Protein AF-T1C0Z2-F1 (afdb_monomer)

pLDDT: mean 89.61, std 10.03, range [42.78, 96.62]

Foldseek 3Di:
DPPQDWDWDKDADPVVRDIDIDIDSDDLALVVNVVRVVCCCVPPVCVVCVPDPDDDDDDPCDDSNPPPPPSVD

Mean predicted aligned error: 4.55 Å

InterPro domains:
  IPR011518 Transposase, Rhodopirellula-type [PF07592] (3-73)

Sequence (73 aa):
MLKGKAIPYGMYDIKANEGWVNIGNDHDTAEFAVESIRKWWKLLEKKRYPDAERLMIAADGGGSNGSRVRLWK

Nearest PDB structures (foldseek):
  1nei-assembly1_B  TM=4.268E-01  e=1.356E+00  Escherichia coli
  3u9f-assembly2_E  TM=4.548E-01  e=6.614E+00  Escherichia coli
  7w41-assembly1_A  TM=3.592E-01  e=3.900E+00  Homo sapiens

Solvent-accessible surface area (backbone atoms only — not comparable to full-atom values): 4784 Å² total; per-residue (Å²): 130,88,81,71,59,78,36,78,47,75,50,72,43,78,89,78,72,46,77,50,72,42,76,39,71,58,79,89,36,38,67,55,49,54,52,41,54,51,47,49,38,70,74,52,45,45,78,75,42,72,85,61,89,73,85,88,83,90,73,92,47,50,81,47,59,20,82,85,46,68,81,83,112

Radius of gyration: 13.49 Å; Cα contacts (8 Å, |Δi|>4): 75; chains: 1; bounding box: 42×26×29 Å

Organism: NCBI:txid410659

Secondary structure (DSSP, 8-state):
---PPPEEEEEEETTTTEEEEEEESS---HHHHHHHHHHHIIIIIHHH-TT---------SSGGG-TT-GGG-

Structure (mmCIF, N/CA/C/O backbone):
data_AF-T1C0Z2-F1
#
_entry.id   AF-T1C0Z2-F1
#
loop_
_atom_site.group_PDB
_atom_site.id
_atom_site.type_symbol
_atom_site.label_atom_id
_atom_site.label_alt_id
_atom_site.label_comp_id
_atom_site.label_asym_id
_atom_site.label_entity_id
_atom_site.label_seq_id
_atom_site.pdbx_PDB_ins_code
_atom_site.Cartn_x
_atom_site.Cartn_y
_atom_site.Cartn_z
_atom_site.occupancy
_atom_site.B_iso_or_equiv
_atom_site.auth_seq_id
_atom_site.auth_comp_id
_atom_site.auth_asym_id
_atom_site.au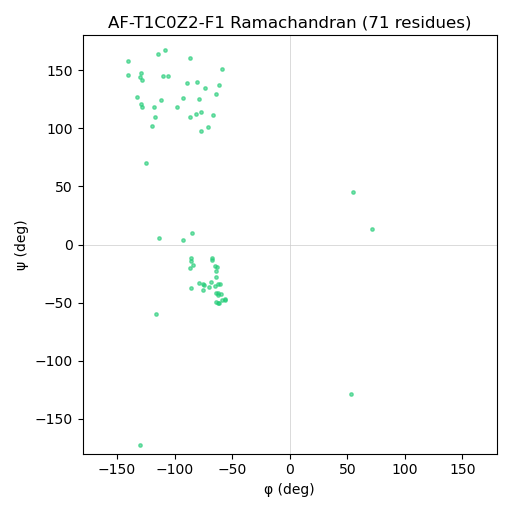th_atom_id
_atom_site.pdbx_PDB_model_num
ATOM 1 N N . MET A 1 1 ? 31.903 9.217 -4.387 1.00 42.78 1 MET A N 1
ATOM 2 C CA . MET A 1 1 ? 30.585 8.903 -3.792 1.00 42.78 1 MET A CA 1
ATOM 3 C C . MET A 1 1 ? 29.709 8.298 -4.872 1.00 42.78 1 MET A C 1
ATOM 5 O O . MET A 1 1 ? 29.392 8.998 -5.825 1.00 42.78 1 MET A O 1
ATOM 9 N N . LEU A 1 2 ? 29.351 7.018 -4.767 1.00 50.06 2 LEU A N 1
ATOM 10 C CA . LEU A 1 2 ? 28.275 6.464 -5.591 1.00 50.06 2 LEU A CA 1
ATOM 11 C C . LEU A 1 2 ? 26.975 7.151 -5.146 1.00 50.06 2 LEU A C 1
ATOM 13 O O . LEU A 1 2 ? 26.551 6.984 -4.006 1.00 50.06 2 LEU A O 1
ATOM 17 N N . LYS A 1 3 ? 26.386 7.994 -6.001 1.00 63.75 3 LYS A N 1
ATOM 18 C CA . LYS A 1 3 ? 25.045 8.544 -5.769 1.00 63.75 3 LYS A CA 1
ATOM 19 C C . LYS A 1 3 ? 24.048 7.400 -5.967 1.00 63.75 3 LYS A C 1
ATOM 21 O O . LYS A 1 3 ? 23.776 7.030 -7.105 1.00 63.75 3 LYS A O 1
ATOM 26 N N . GLY A 1 4 ? 23.553 6.812 -4.878 1.00 73.19 4 GLY A N 1
ATOM 27 C CA . GLY A 1 4 ? 22.457 5.842 -4.942 1.00 73.19 4 GLY A CA 1
ATOM 28 C C . GLY A 1 4 ? 21.200 6.497 -5.523 1.00 73.19 4 GLY A C 1
ATOM 29 O O . GLY A 1 4 ? 20.889 7.642 -5.187 1.00 73.19 4 GLY A O 1
ATOM 30 N N . LYS A 1 5 ? 20.499 5.800 -6.421 1.00 85.44 5 LYS A N 1
ATOM 31 C CA . LYS A 1 5 ? 19.216 6.256 -6.969 1.00 85.44 5 LYS A CA 1
ATOM 32 C C . LYS A 1 5 ? 18.123 5.968 -5.939 1.00 85.44 5 LYS A C 1
ATOM 34 O O . LYS A 1 5 ? 17.977 4.830 -5.512 1.00 85.44 5 LYS A O 1
ATOM 39 N N . ALA A 1 6 ? 17.363 6.988 -5.553 1.00 91.25 6 ALA A N 1
ATOM 40 C CA . ALA A 1 6 ? 16.178 6.800 -4.723 1.00 91.25 6 ALA A CA 1
ATOM 41 C C . ALA A 1 6 ? 15.044 6.187 -5.557 1.00 91.25 6 ALA A C 1
ATOM 43 O O . ALA A 1 6 ? 14.787 6.642 -6.676 1.00 91.25 6 ALA A O 1
ATOM 44 N N . ILE A 1 7 ? 14.364 5.184 -5.006 1.00 92.81 7 ILE A N 1
ATOM 45 C CA . ILE A 1 7 ? 13.207 4.529 -5.624 1.00 92.81 7 ILE A CA 1
ATOM 46 C C . ILE A 1 7 ? 11.992 4.710 -4.706 1.00 92.81 7 ILE A C 1
ATOM 48 O O . ILE A 1 7 ? 11.903 4.043 -3.673 1.00 92.81 7 ILE A O 1
ATOM 52 N N . PRO A 1 8 ? 11.082 5.648 -5.024 1.00 95.06 8 PRO A N 1
ATOM 53 C CA . PRO A 1 8 ? 9.882 5.871 -4.231 1.00 95.06 8 PRO A CA 1
ATOM 54 C C . PRO A 1 8 ? 8.792 4.846 -4.566 1.00 95.06 8 PRO A C 1
ATOM 56 O O . PRO A 1 8 ? 8.547 4.560 -5.735 1.00 95.06 8 PRO A O 1
ATOM 59 N N . TYR A 1 9 ? 8.085 4.368 -3.543 1.00 95.06 9 TYR A N 1
ATOM 60 C CA . TYR A 1 9 ? 6.833 3.626 -3.681 1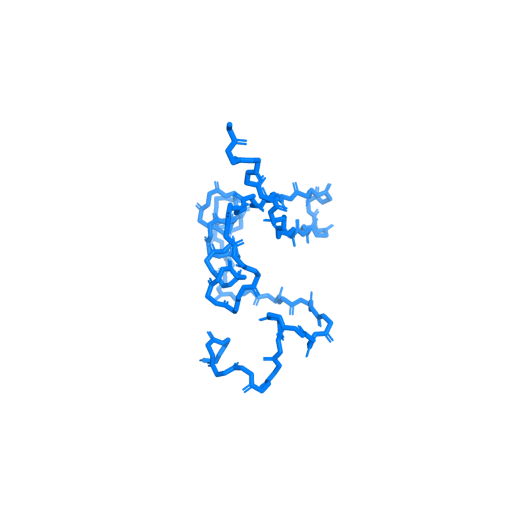.00 95.06 9 TYR A CA 1
ATOM 61 C C . TYR A 1 9 ? 5.771 4.264 -2.784 1.00 95.06 9 TYR A C 1
ATOM 63 O O . TYR A 1 9 ? 5.955 4.364 -1.568 1.00 95.06 9 TYR A O 1
ATOM 71 N N . GLY A 1 10 ? 4.697 4.762 -3.397 1.00 95.38 10 GLY A N 1
ATOM 72 C CA . GLY A 1 10 ? 3.685 5.579 -2.735 1.00 95.38 10 GLY A CA 1
ATOM 73 C C . GLY A 1 10 ? 2.348 4.865 -2.578 1.00 95.38 10 GLY A C 1
ATO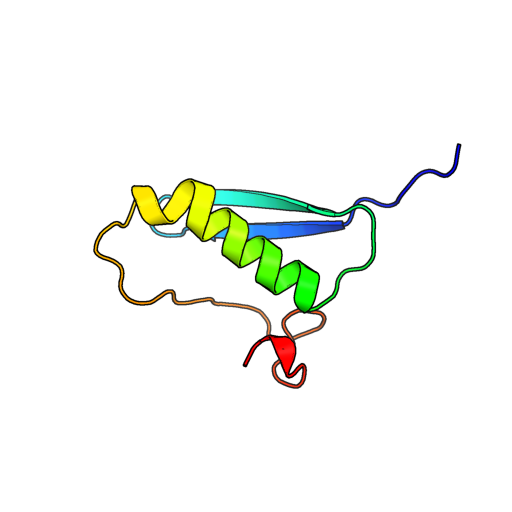M 74 O O . GLY A 1 10 ? 1.927 4.127 -3.465 1.00 95.38 10 GLY A O 1
ATOM 75 N N . MET A 1 11 ? 1.657 5.142 -1.475 1.00 95.69 11 MET A N 1
ATOM 76 C CA . MET A 1 11 ? 0.268 4.749 -1.256 1.00 95.69 11 MET A CA 1
ATOM 77 C C . MET A 1 11 ? -0.539 5.956 -0.818 1.00 95.69 11 MET A C 1
ATOM 79 O O . MET A 1 11 ? -0.028 6.857 -0.153 1.00 95.69 11 MET A O 1
ATOM 83 N N . TYR A 1 12 ? -1.806 5.963 -1.204 1.00 96.31 12 TYR A N 1
ATOM 84 C CA . TYR A 1 12 ? -2.729 7.038 -0.897 1.00 96.31 12 TYR A CA 1
ATOM 85 C C . TYR A 1 12 ? -3.999 6.455 -0.291 1.00 96.31 12 TYR A C 1
ATOM 87 O O . TYR A 1 12 ? -4.672 5.627 -0.908 1.00 96.31 12 TYR A O 1
ATOM 95 N N . ASP A 1 13 ? -4.303 6.885 0.927 1.00 95.56 13 ASP A N 1
ATOM 96 C CA . ASP A 1 13 ? -5.555 6.583 1.594 1.00 95.56 13 ASP A CA 1
ATOM 97 C C . ASP A 1 13 ? -6.601 7.626 1.195 1.00 95.56 13 ASP A C 1
ATOM 99 O O . ASP A 1 13 ? -6.556 8.785 1.613 1.00 95.56 13 ASP A O 1
ATOM 103 N N . ILE A 1 14 ? -7.574 7.189 0.398 1.00 95.31 14 ILE A N 1
ATOM 104 C CA . ILE A 1 14 ? -8.671 8.029 -0.088 1.00 95.31 14 ILE A CA 1
ATOM 105 C C . ILE A 1 14 ? -9.563 8.503 1.068 1.00 95.31 14 ILE A C 1
ATOM 107 O O . ILE A 1 14 ? -10.069 9.623 1.031 1.00 95.31 14 ILE A O 1
ATOM 111 N N . LYS A 1 15 ? -9.773 7.672 2.097 1.00 94.44 15 LYS A N 1
ATOM 112 C CA . LYS A 1 15 ? -10.687 7.992 3.200 1.00 94.44 15 LYS A CA 1
ATOM 113 C C . LYS A 1 15 ? -10.073 9.019 4.145 1.00 94.44 15 LYS A C 1
ATOM 115 O O . LYS A 1 15 ? -10.795 9.890 4.627 1.00 94.44 15 LYS A O 1
ATOM 120 N N . ALA A 1 16 ? -8.774 8.920 4.415 1.00 94.88 16 ALA A N 1
ATOM 121 C CA . ALA A 1 16 ? -8.059 9.908 5.220 1.00 94.88 16 ALA A CA 1
ATOM 122 C C . ALA A 1 16 ? -7.549 11.113 4.415 1.00 94.88 16 ALA A C 1
ATOM 124 O O . ALA A 1 16 ? -7.183 12.118 5.019 1.00 94.88 16 ALA A O 1
ATOM 125 N N . ASN A 1 17 ? -7.540 11.031 3.079 1.00 96.31 17 ASN A N 1
ATOM 126 C CA . ASN A 1 17 ? -6.909 12.012 2.195 1.00 96.31 17 ASN A CA 1
ATOM 127 C C . ASN A 1 17 ? -5.422 12.226 2.541 1.00 96.31 17 ASN A C 1
ATOM 129 O O . ASN A 1 17 ? -4.931 13.352 2.616 1.00 96.31 17 ASN A O 1
ATOM 133 N N . GLU A 1 18 ? -4.698 11.130 2.766 1.00 95.88 18 GLU A N 1
ATOM 134 C CA . GLU A 1 18 ? -3.290 11.156 3.161 1.00 95.88 18 GLU A CA 1
ATOM 135 C C . GLU A 1 18 ? -2.435 10.258 2.269 1.00 95.88 18 GLU A C 1
ATOM 137 O O . GLU A 1 18 ? -2.836 9.164 1.871 1.00 95.88 18 GLU A O 1
ATOM 142 N N . GLY A 1 19 ? -1.230 10.735 1.957 1.00 95.56 19 GLY A N 1
ATOM 143 C C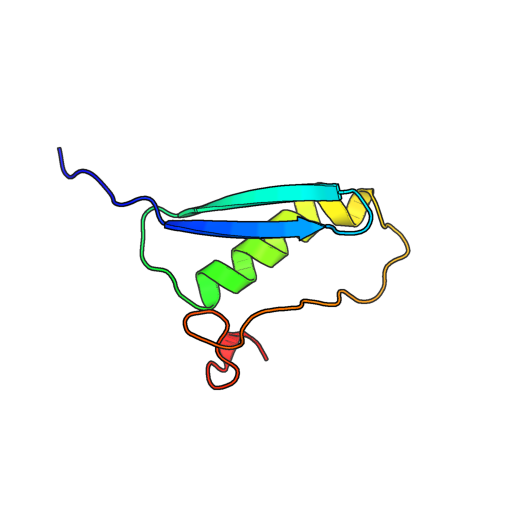A . GLY A 1 19 ? -0.228 9.992 1.203 1.00 95.56 19 GLY A CA 1
ATOM 144 C C . GLY A 1 19 ? 0.904 9.504 2.100 1.00 95.56 19 GLY A C 1
ATOM 145 O O . GLY A 1 19 ? 1.343 10.208 3.009 1.00 95.56 19 GLY A O 1
ATOM 146 N N . TRP A 1 20 ? 1.428 8.324 1.796 1.00 96.44 20 TRP A N 1
ATOM 147 C CA . TRP A 1 20 ? 2.632 7.778 2.406 1.00 96.44 20 TRP A CA 1
ATOM 148 C C . TRP A 1 20 ? 3.597 7.294 1.327 1.00 96.44 20 TRP A C 1
ATOM 150 O O . TRP A 1 20 ? 3.169 6.770 0.302 1.00 96.44 20 TRP A O 1
ATOM 160 N N . VAL A 1 21 ? 4.902 7.455 1.552 1.00 96.62 21 VAL A N 1
ATOM 161 C CA . VAL A 1 21 ? 5.944 7.041 0.602 1.00 96.62 21 VAL A CA 1
ATOM 162 C C . VAL A 1 21 ? 7.038 6.265 1.327 1.00 96.62 21 VAL A C 1
ATOM 164 O O . VAL A 1 21 ? 7.628 6.765 2.284 1.00 96.62 21 VAL A O 1
ATOM 167 N N . ASN A 1 22 ? 7.352 5.067 0.829 1.00 95.31 22 ASN A N 1
ATOM 168 C CA . ASN A 1 22 ? 8.592 4.365 1.150 1.00 95.31 22 ASN A CA 1
ATOM 169 C C . ASN A 1 22 ? 9.673 4.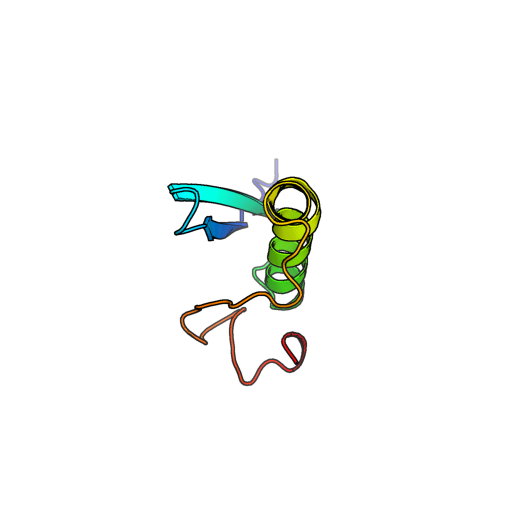765 0.146 1.00 95.31 22 ASN A C 1
ATOM 171 O O . ASN A 1 22 ? 9.402 4.817 -1.052 1.00 95.31 22 ASN A O 1
ATOM 175 N N . ILE A 1 23 ? 10.903 4.983 0.606 1.00 95.25 23 ILE A N 1
ATOM 176 C CA . ILE A 1 23 ? 12.035 5.309 -0.270 1.00 95.25 23 ILE A CA 1
ATOM 177 C C . ILE A 1 23 ? 13.073 4.196 -0.154 1.00 95.25 23 ILE A C 1
ATOM 179 O O . ILE A 1 23 ? 13.722 4.040 0.880 1.00 95.25 23 ILE A O 1
ATOM 183 N N . GLY A 1 24 ? 13.212 3.417 -1.225 1.00 92.00 24 GLY 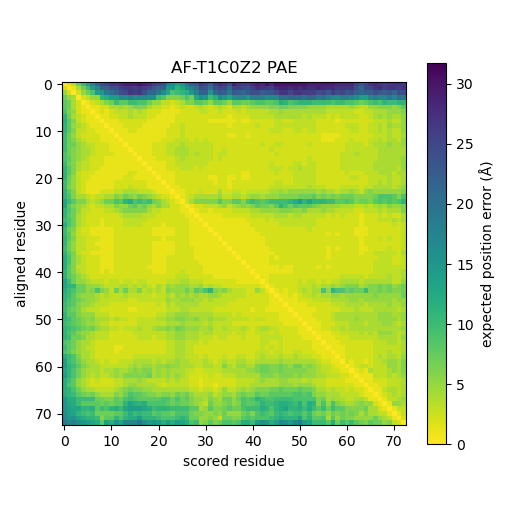A N 1
ATOM 184 C CA . GLY A 1 24 ? 14.261 2.423 -1.401 1.00 92.00 24 GLY A CA 1
ATOM 185 C C . GLY A 1 24 ? 15.526 3.040 -1.993 1.00 92.00 24 GLY A C 1
ATOM 186 O O . GLY A 1 24 ? 15.502 4.115 -2.595 1.00 92.00 24 GLY A O 1
ATOM 187 N N . ASN A 1 25 ? 16.643 2.346 -1.819 1.00 90.19 25 ASN A N 1
ATOM 188 C CA . ASN A 1 25 ? 17.949 2.680 -2.394 1.00 90.19 25 ASN A CA 1
ATOM 189 C C . ASN A 1 25 ? 18.428 1.639 -3.427 1.00 90.19 25 ASN A C 1
ATOM 191 O O . ASN A 1 25 ? 19.561 1.730 -3.898 1.00 90.19 25 ASN A O 1
ATOM 195 N N . ASP A 1 26 ? 17.570 0.670 -3.747 1.00 85.06 26 ASP A N 1
ATOM 196 C CA . ASP A 1 26 ? 17.775 -0.417 -4.707 1.00 85.06 26 ASP A CA 1
ATOM 197 C C . ASP A 1 26 ? 16.565 -0.493 -5.667 1.00 85.06 26 ASP A C 1
ATOM 199 O O . ASP A 1 26 ? 15.726 0.402 -5.635 1.00 85.06 26 ASP A O 1
ATOM 203 N N . HIS A 1 27 ? 16.481 -1.513 -6.527 1.00 87.19 27 HIS A N 1
ATOM 204 C CA . HIS A 1 27 ? 15.495 -1.683 -7.603 1.00 87.19 27 HIS A CA 1
ATOM 205 C C . HIS A 1 27 ? 14.018 -1.700 -7.154 1.00 87.19 27 HIS A C 1
ATOM 207 O O . HIS A 1 27 ? 13.670 -2.160 -6.069 1.00 87.19 27 HIS A O 1
ATOM 213 N N . ASP A 1 28 ? 13.131 -1.255 -8.054 1.00 88.44 28 ASP A N 1
ATOM 214 C CA . ASP A 1 28 ? 11.679 -1.402 -7.910 1.00 88.44 28 ASP A CA 1
ATOM 215 C C . ASP A 1 28 ? 11.280 -2.843 -8.251 1.00 88.44 28 ASP A C 1
ATOM 217 O O . ASP A 1 28 ? 11.184 -3.221 -9.422 1.00 88.44 28 ASP A O 1
ATOM 221 N N . THR A 1 29 ? 11.111 -3.666 -7.218 1.00 92.75 29 THR A N 1
ATOM 222 C CA . THR A 1 29 ? 10.684 -5.062 -7.343 1.00 92.75 29 THR A CA 1
ATOM 223 C C . THR A 1 29 ? 9.318 -5.279 -6.707 1.00 92.75 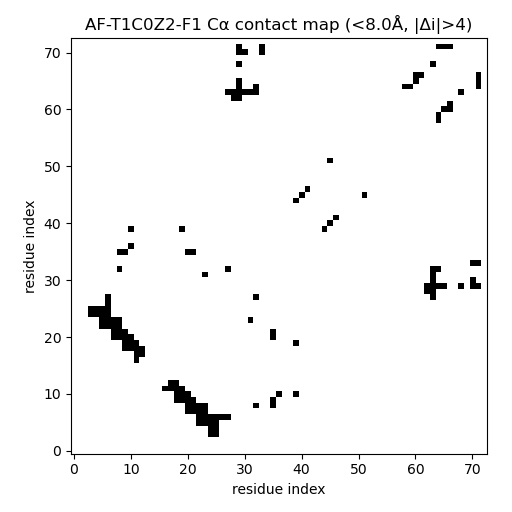29 THR A C 1
ATOM 225 O O . THR A 1 29 ? 8.840 -4.481 -5.898 1.00 92.75 29 THR A O 1
ATOM 228 N N . ALA A 1 30 ? 8.675 -6.400 -7.038 1.00 92.81 30 ALA A N 1
ATOM 229 C CA . ALA A 1 30 ? 7.424 -6.769 -6.387 1.00 92.81 30 ALA A CA 1
ATOM 230 C C . ALA A 1 30 ? 7.593 -7.003 -4.877 1.00 92.81 30 ALA A C 1
ATOM 232 O O . ALA A 1 30 ? 6.691 -6.650 -4.122 1.00 92.81 30 ALA A O 1
ATOM 233 N N . GLU A 1 31 ? 8.738 -7.524 -4.408 1.00 92.88 31 GLU A N 1
ATOM 234 C CA . GLU A 1 31 ? 8.992 -7.605 -2.963 1.00 92.88 31 GLU A CA 1
ATOM 235 C C . GLU A 1 31 ? 9.028 -6.214 -2.326 1.00 92.88 31 GLU A C 1
ATOM 237 O O . GLU A 1 31 ? 8.431 -6.003 -1.269 1.00 92.88 31 GLU A O 1
ATOM 242 N N . PHE A 1 32 ? 9.689 -5.251 -2.976 1.00 93.31 32 PHE A N 1
ATOM 243 C CA . PHE A 1 32 ? 9.754 -3.880 -2.482 1.00 93.31 32 PHE A CA 1
ATOM 244 C C . PHE A 1 32 ? 8.366 -3.227 -2.411 1.00 93.31 32 PHE A C 1
ATOM 246 O O . PHE A 1 32 ? 8.038 -2.587 -1.406 1.00 93.31 32 PHE A O 1
ATOM 253 N N . ALA A 1 33 ? 7.525 -3.436 -3.423 1.00 93.94 33 ALA A N 1
ATOM 254 C CA . ALA A 1 33 ? 6.148 -2.956 -3.440 1.00 93.94 33 ALA A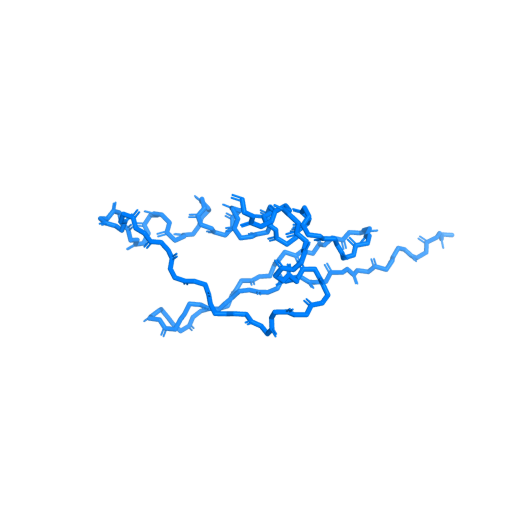 CA 1
ATOM 255 C C . ALA A 1 33 ? 5.305 -3.553 -2.293 1.00 93.94 33 ALA A C 1
ATOM 257 O O . ALA A 1 33 ? 4.699 -2.819 -1.506 1.00 93.94 33 ALA A O 1
ATOM 258 N N . VAL A 1 34 ? 5.330 -4.881 -2.129 1.00 93.44 34 VAL A N 1
ATOM 259 C CA . VAL A 1 34 ? 4.568 -5.590 -1.084 1.00 93.44 34 VAL A CA 1
ATOM 260 C C . VAL A 1 34 ? 5.034 -5.198 0.322 1.00 93.44 34 VAL A C 1
ATOM 262 O O . VAL A 1 34 ? 4.209 -4.968 1.211 1.00 93.44 34 VAL A O 1
ATOM 265 N N . GLU A 1 35 ? 6.343 -5.065 0.546 1.00 94.38 35 GLU A N 1
ATOM 266 C CA . GLU A 1 35 ? 6.870 -4.607 1.835 1.00 94.38 35 GLU A CA 1
ATOM 267 C C . GLU A 1 35 ? 6.548 -3.133 2.109 1.00 94.38 35 GLU A C 1
ATOM 269 O O . GLU A 1 35 ? 6.296 -2.765 3.260 1.00 94.38 35 GLU A O 1
ATOM 274 N N . SER A 1 36 ? 6.480 -2.289 1.077 1.00 95.06 36 SER A N 1
ATOM 275 C CA . SER A 1 36 ? 6.032 -0.899 1.218 1.00 95.06 36 SER A CA 1
ATOM 276 C C . SER A 1 36 ? 4.580 -0.841 1.703 1.00 95.06 36 SER A C 1
ATOM 278 O O . SER A 1 36 ? 4.311 -0.217 2.732 1.00 95.06 36 SER A O 1
ATOM 280 N N . ILE A 1 37 ? 3.670 -1.582 1.060 1.00 94.56 37 ILE A N 1
ATOM 281 C CA . ILE A 1 37 ? 2.263 -1.716 1.486 1.00 94.56 37 ILE A CA 1
ATOM 282 C C . ILE A 1 37 ? 2.167 -2.226 2.926 1.00 94.56 37 ILE A C 1
ATOM 284 O O . ILE A 1 37 ? 1.446 -1.660 3.752 1.00 94.56 37 ILE A O 1
ATOM 288 N N . ARG A 1 38 ? 2.928 -3.274 3.260 1.00 94.44 38 ARG A N 1
ATOM 289 C CA . ARG A 1 38 ? 2.954 -3.855 4.607 1.00 94.44 38 ARG A CA 1
ATOM 290 C C . ARG A 1 38 ? 3.392 -2.841 5.662 1.00 94.44 38 ARG A C 1
ATOM 292 O O . ARG A 1 38 ? 2.806 -2.812 6.747 1.00 94.44 38 ARG A O 1
ATOM 299 N N . LYS A 1 39 ? 4.421 -2.035 5.378 1.00 95.69 39 LYS A N 1
ATOM 300 C CA . LYS A 1 39 ? 4.920 -0.995 6.290 1.00 95.69 39 LYS A CA 1
ATOM 301 C C . LYS A 1 39 ? 3.873 0.080 6.532 1.00 95.69 39 LYS A C 1
ATOM 303 O O . LYS A 1 39 ? 3.586 0.368 7.689 1.00 95.69 39 LYS A O 1
ATOM 308 N N . TRP A 1 40 ? 3.274 0.617 5.478 1.00 95.75 40 TRP A N 1
ATOM 309 C CA . TRP A 1 40 ? 2.194 1.596 5.597 1.00 95.75 40 TRP A CA 1
ATOM 310 C C . TRP A 1 40 ? 1.021 1.076 6.421 1.00 95.75 40 TRP A C 1
ATOM 312 O O . TRP A 1 40 ? 0.623 1.727 7.388 1.00 95.75 40 TRP A O 1
ATOM 322 N N . TRP A 1 41 ? 0.553 -0.143 6.132 1.00 95.12 41 TRP A N 1
ATOM 323 C CA . TRP A 1 41 ? -0.531 -0.753 6.896 1.00 95.12 41 TRP A CA 1
ATOM 324 C C . TRP A 1 41 ? -0.184 -0.886 8.383 1.00 95.12 41 TRP A C 1
ATOM 326 O O . TRP A 1 41 ? -0.968 -0.511 9.250 1.00 95.12 41 TRP A O 1
ATOM 336 N N . LYS A 1 42 ? 1.010 -1.399 8.706 1.00 94.50 42 LYS A N 1
ATOM 337 C CA . LYS A 1 42 ? 1.423 -1.620 10.100 1.00 94.50 42 LYS A CA 1
ATOM 338 C C . LYS A 1 42 ? 1.694 -0.328 10.869 1.00 94.50 42 LYS A C 1
ATOM 340 O O . LYS A 1 42 ? 1.433 -0.298 12.069 1.00 94.50 42 LYS A O 1
ATOM 345 N N . LEU A 1 43 ? 2.264 0.684 10.217 1.00 93.19 43 LEU A N 1
ATOM 346 C CA . LEU A 1 43 ? 2.717 1.909 10.878 1.00 93.19 43 LEU A CA 1
ATOM 347 C C . LEU A 1 43 ? 1.605 2.946 11.028 1.00 93.19 43 LEU A C 1
ATOM 349 O O . LEU A 1 43 ? 1.569 3.630 12.048 1.00 93.19 43 LEU A O 1
ATOM 353 N N . LEU A 1 44 ? 0.719 3.064 10.037 1.00 88.94 44 LEU A N 1
ATOM 354 C CA . LEU A 1 44 ? -0.298 4.115 10.002 1.00 88.94 44 LEU A CA 1
ATOM 355 C C . LEU A 1 44 ? -1.710 3.533 10.066 1.00 88.94 44 LEU A C 1
ATOM 357 O O . LEU A 1 44 ? -2.452 3.794 11.016 1.00 88.94 44 LEU A O 1
ATOM 361 N N . GLU A 1 45 ? -2.069 2.690 9.102 1.00 86.81 45 GLU A N 1
ATOM 362 C CA . GLU A 1 45 ? -3.485 2.414 8.855 1.00 86.81 45 GLU A CA 1
ATOM 363 C C . GLU A 1 45 ? -4.126 1.432 9.825 1.00 86.81 45 GLU A C 1
ATOM 365 O O . GLU A 1 45 ? -5.284 1.606 10.185 1.00 86.81 45 GLU A O 1
ATOM 370 N N . LYS A 1 46 ? -3.391 0.438 10.337 1.00 90.88 46 LYS A N 1
ATOM 371 C CA . LYS A 1 46 ? -3.956 -0.541 11.280 1.00 90.88 46 LYS A CA 1
ATOM 372 C C . LYS A 1 46 ? -4.476 0.125 12.558 1.00 90.88 46 LYS A C 1
ATOM 374 O O . LYS A 1 46 ? -5.452 -0.335 13.140 1.00 90.88 46 LYS A O 1
ATOM 379 N N . LYS A 1 47 ? -3.829 1.205 13.010 1.00 92.81 47 LYS A N 1
ATOM 380 C CA . LYS A 1 47 ? -4.299 1.983 14.166 1.00 92.81 47 LYS A CA 1
ATOM 381 C C . LYS A 1 47 ? -5.507 2.853 13.807 1.00 92.81 47 LYS A C 1
ATOM 383 O O . LYS A 1 47 ? -6.366 3.066 14.656 1.00 92.81 47 LYS A O 1
ATOM 388 N N . ARG A 1 48 ? -5.558 3.364 12.574 1.00 94.69 48 ARG A N 1
ATOM 389 C CA . ARG A 1 48 ? -6.649 4.205 12.062 1.00 94.69 48 ARG A CA 1
ATOM 390 C C . ARG A 1 48 ? -7.919 3.402 11.765 1.00 94.69 48 ARG A C 1
ATOM 392 O O . ARG A 1 48 ? -9.018 3.900 11.995 1.00 94.69 48 ARG A O 1
ATOM 399 N N . TYR A 1 49 ? -7.766 2.166 11.302 1.00 95.69 49 TYR A N 1
ATOM 400 C CA . TYR A 1 49 ? -8.843 1.253 10.928 1.00 95.69 49 TYR A CA 1
ATOM 401 C C . TYR A 1 49 ? -8.713 -0.080 11.684 1.00 95.69 49 TYR A C 1
ATOM 403 O O . TYR A 1 49 ? -8.388 -1.102 11.077 1.00 95.69 49 TYR A O 1
ATOM 411 N N . PRO A 1 50 ? -8.952 -0.092 13.010 1.00 95.12 50 PRO A N 1
ATOM 412 C CA . PRO A 1 50 ? -8.759 -1.286 13.835 1.00 95.12 50 PRO A CA 1
ATOM 413 C C . PRO A 1 50 ? -9.700 -2.441 13.463 1.00 95.12 50 PRO A C 1
ATOM 415 O O . PRO A 1 50 ? -9.317 -3.599 13.611 1.00 95.12 50 PRO A O 1
ATOM 418 N N . ASP A 1 51 ? -10.883 -2.125 12.931 1.00 96.12 51 ASP A N 1
ATOM 419 C CA . ASP A 1 51 ? -11.922 -3.101 12.572 1.00 96.12 51 ASP A CA 1
ATOM 420 C C . ASP A 1 51 ? -11.835 -3.563 11.106 1.00 96.12 51 ASP A C 1
ATOM 422 O O . ASP A 1 51 ? -12.699 -4.285 10.610 1.00 96.12 51 ASP A O 1
ATOM 426 N N . ALA A 1 52 ? -10.817 -3.121 10.363 1.00 94.62 52 ALA A N 1
ATOM 427 C CA . ALA A 1 52 ? -10.649 -3.515 8.973 1.00 94.62 52 ALA A CA 1
ATOM 428 C C . ALA A 1 52 ? -10.089 -4.940 8.865 1.00 94.62 52 ALA A C 1
ATOM 430 O O . ALA A 1 52 ? -8.931 -5.207 9.183 1.00 94.62 52 ALA A O 1
ATOM 431 N N . GLU A 1 53 ? -10.902 -5.851 8.335 1.00 93.75 53 GLU A N 1
ATOM 432 C CA . GLU A 1 53 ? -10.507 -7.246 8.093 1.00 93.75 53 GLU A CA 1
ATOM 433 C C . GLU A 1 53 ? -9.823 -7.454 6.736 1.00 93.75 53 GLU A C 1
ATOM 435 O O . GLU A 1 53 ? -9.141 -8.455 6.512 1.00 93.75 53 GLU A O 1
ATOM 440 N N . ARG A 1 54 ? -10.032 -6.526 5.796 1.00 92.88 54 ARG A N 1
ATOM 441 C CA . ARG A 1 54 ? -9.532 -6.610 4.420 1.00 92.88 54 ARG A CA 1
ATOM 442 C C . ARG A 1 54 ? -9.049 -5.250 3.942 1.00 92.88 54 ARG A C 1
ATOM 444 O O . ARG A 1 54 ? -9.640 -4.224 4.268 1.00 92.88 54 ARG A O 1
ATOM 451 N N . LEU A 1 55 ? -8.006 -5.275 3.118 1.00 90.81 55 LEU A N 1
ATOM 452 C CA . LEU A 1 55 ? -7.440 -4.109 2.453 1.00 90.81 55 LEU A CA 1
ATOM 453 C C . LEU A 1 55 ? -7.706 -4.218 0.949 1.00 90.81 55 LEU A C 1
ATOM 455 O O . LEU A 1 55 ? -7.337 -5.212 0.324 1.00 90.81 55 LEU A O 1
ATOM 459 N N . MET A 1 56 ? -8.340 -3.199 0.372 1.00 93.25 56 MET A N 1
ATOM 460 C CA . MET A 1 56 ? -8.481 -3.070 -1.077 1.00 93.25 56 MET A CA 1
ATOM 461 C C . MET A 1 56 ? -7.329 -2.222 -1.611 1.00 93.25 56 MET A C 1
ATOM 463 O O . MET A 1 56 ? -7.123 -1.103 -1.149 1.00 93.25 56 MET A O 1
ATOM 467 N N . ILE A 1 57 ? -6.597 -2.750 -2.589 1.00 92.12 57 ILE A N 1
ATOM 468 C CA . ILE A 1 57 ? -5.472 -2.062 -3.226 1.00 92.12 57 ILE A CA 1
ATOM 469 C C . ILE A 1 57 ? -5.811 -1.872 -4.700 1.00 92.12 57 ILE A C 1
ATOM 471 O O . ILE A 1 57 ? -6.004 -2.848 -5.424 1.00 92.12 57 ILE A O 1
ATOM 475 N N . ALA A 1 58 ? -5.891 -0.615 -5.133 1.00 94.12 58 ALA A N 1
ATOM 476 C CA . ALA A 1 58 ? -6.015 -0.257 -6.538 1.00 94.12 58 ALA A CA 1
ATOM 477 C C . ALA A 1 58 ? -4.628 0.110 -7.081 1.00 94.12 58 ALA A C 1
ATOM 479 O O . ALA A 1 58 ? -4.007 1.055 -6.601 1.00 94.12 58 ALA A O 1
ATOM 480 N N . ALA A 1 59 ? -4.150 -0.644 -8.068 1.00 91.69 59 ALA A N 1
ATOM 481 C CA . ALA A 1 59 ? -2.877 -0.413 -8.741 1.00 91.69 59 ALA A CA 1
ATOM 482 C C . ALA A 1 59 ? -3.020 -0.679 -10.247 1.00 91.69 59 ALA A C 1
ATOM 484 O O . ALA A 1 59 ? -3.919 -1.399 -10.681 1.00 91.69 59 ALA A O 1
ATOM 485 N N . ASP A 1 60 ? -2.124 -0.104 -11.042 1.00 90.19 60 ASP A N 1
ATOM 486 C CA . ASP A 1 60 ? -2.097 -0.150 -12.510 1.00 90.19 60 ASP A CA 1
ATOM 487 C C . ASP A 1 60 ? -1.803 -1.543 -13.102 1.00 90.19 60 ASP A C 1
ATOM 489 O O . ASP A 1 60 ? -1.982 -1.765 -14.299 1.00 90.19 60 ASP A O 1
ATOM 493 N N . GLY A 1 61 ? -1.367 -2.501 -12.277 1.00 89.38 61 GLY A N 1
ATOM 494 C CA . GLY A 1 61 ? -1.131 -3.885 -12.693 1.00 89.38 61 GLY A CA 1
ATOM 495 C C . GLY A 1 61 ? 0.101 -4.079 -13.587 1.00 89.38 61 GLY A C 1
ATOM 496 O O . GLY A 1 61 ? 0.235 -5.140 -14.205 1.00 89.38 61 GLY A O 1
ATOM 497 N N . GLY A 1 62 ? 0.980 -3.074 -13.677 1.00 90.25 62 GLY A N 1
ATOM 498 C CA . GLY A 1 62 ? 2.235 -3.089 -14.431 1.00 90.25 62 GLY A CA 1
ATOM 499 C C . GLY A 1 62 ? 3.471 -3.140 -13.526 1.00 90.25 62 GLY A C 1
ATOM 500 O O . GLY A 1 62 ? 3.380 -2.942 -12.319 1.00 90.25 62 GLY A O 1
ATOM 501 N N . GLY A 1 63 ? 4.643 -3.420 -14.105 1.00 91.25 63 GLY A N 1
ATOM 502 C CA . GLY A 1 63 ? 5.923 -3.377 -13.383 1.00 91.25 63 GLY A CA 1
ATOM 503 C C . GLY A 1 63 ? 5.936 -4.219 -12.104 1.00 91.25 63 GLY A C 1
ATOM 504 O O . GLY A 1 63 ? 5.558 -5.396 -12.121 1.00 91.25 63 GLY A O 1
ATOM 505 N N . SER A 1 64 ? 6.354 -3.605 -10.994 1.00 91.56 64 SER A N 1
ATOM 506 C CA . SER A 1 64 ? 6.353 -4.240 -9.678 1.00 91.56 64 SER A CA 1
ATOM 507 C C . SER A 1 64 ? 4.949 -4.578 -9.183 1.00 91.56 64 SER A C 1
ATOM 509 O O . SER A 1 64 ? 4.851 -5.535 -8.434 1.00 91.56 64 SER A O 1
ATOM 511 N N . ASN A 1 65 ? 3.882 -3.925 -9.668 1.00 91.62 65 ASN A N 1
ATOM 512 C CA . ASN A 1 65 ? 2.465 -4.215 -9.372 1.00 91.62 65 ASN A CA 1
ATOM 513 C C . ASN A 1 65 ? 1.859 -5.313 -10.272 1.00 91.62 65 ASN A C 1
ATOM 515 O O . ASN A 1 65 ? 0.642 -5.505 -10.320 1.00 91.62 65 ASN A O 1
ATOM 519 N N . GLY A 1 66 ? 2.690 -6.002 -11.056 1.00 89.44 66 GLY A N 1
ATOM 520 C CA . GLY A 1 66 ? 2.249 -6.889 -12.124 1.00 89.44 66 GLY A CA 1
ATOM 521 C C . GLY A 1 66 ? 1.443 -8.104 -11.660 1.00 89.44 66 GLY A C 1
ATOM 522 O O . GLY A 1 66 ? 1.926 -8.922 -10.884 1.00 89.44 66 GLY A O 1
ATOM 523 N N . SER A 1 67 ? 0.277 -8.342 -12.268 1.00 82.56 67 SER A N 1
ATOM 524 C CA . SER A 1 67 ? -0.565 -9.532 -12.005 1.00 82.56 67 SER A CA 1
ATOM 525 C C . SER A 1 67 ? 0.089 -10.877 -12.375 1.00 82.56 67 SER A C 1
ATOM 527 O O . SER A 1 67 ? -0.330 -11.945 -11.910 1.00 82.56 67 SER A O 1
ATOM 529 N N . ARG A 1 68 ? 1.120 -10.830 -13.230 1.00 83.25 68 ARG A N 1
ATOM 530 C CA . ARG A 1 68 ? 1.965 -11.972 -13.614 1.00 83.25 68 ARG A CA 1
ATOM 531 C C . ARG A 1 68 ? 3.090 -12.235 -12.611 1.00 83.25 68 ARG A C 1
ATOM 533 O O . ARG A 1 68 ? 3.654 -13.329 -12.619 1.00 83.25 68 ARG A O 1
ATOM 540 N N . VAL A 1 69 ? 3.412 -11.262 -11.758 1.00 82.38 69 VAL A N 1
ATOM 541 C CA . VAL A 1 69 ? 4.426 -11.412 -10.718 1.00 82.38 69 VAL A CA 1
ATOM 542 C C . VAL A 1 69 ? 3.782 -12.131 -9.539 1.00 82.38 69 VAL A C 1
ATOM 544 O O . VAL A 1 69 ? 2.875 -11.619 -8.890 1.00 82.38 69 VAL A O 1
ATOM 547 N N . ARG A 1 70 ? 4.219 -13.369 -9.284 1.00 78.25 70 ARG A N 1
ATOM 548 C CA . ARG A 1 70 ? 3.582 -14.249 -8.287 1.00 78.25 70 ARG A CA 1
ATOM 549 C C . ARG A 1 70 ? 3.700 -13.738 -6.855 1.00 78.25 70 ARG A C 1
ATOM 551 O O . ARG A 1 70 ? 2.923 -14.165 -6.025 1.00 78.25 70 ARG A O 1
ATOM 558 N N . LEU A 1 71 ? 4.629 -12.825 -6.588 1.00 80.06 71 LEU A N 1
ATOM 559 C CA . LEU A 1 71 ? 4.904 -12.290 -5.253 1.00 80.06 71 LEU A CA 1
ATOM 560 C C . LEU A 1 71 ? 3.766 -11.425 -4.680 1.00 80.06 71 LEU A C 1
ATOM 562 O O . LEU A 1 71 ? 3.767 -11.149 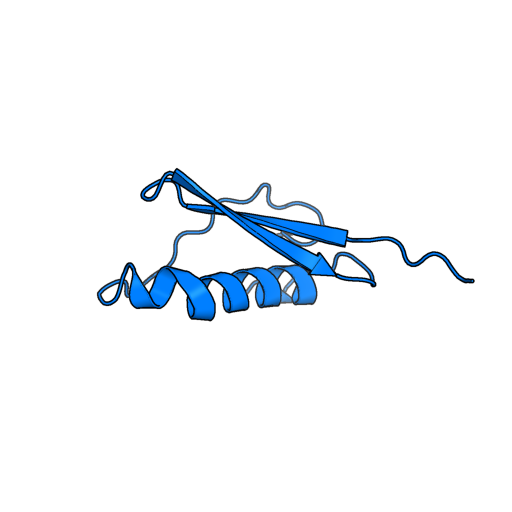-3.486 1.00 80.06 71 LEU A O 1
ATOM 566 N N . TRP A 1 72 ? 2.799 -11.017 -5.510 1.00 72.44 72 TRP A N 1
ATOM 567 C CA . TRP A 1 72 ? 1.567 -10.349 -5.071 1.00 72.44 72 TRP A CA 1
ATOM 568 C C . TRP A 1 72 ? 0.436 -11.305 -4.670 1.00 72.44 72 TRP A C 1
ATOM 570 O O . TRP A 1 72 ? -0.574 -10.842 -4.144 1.00 72.44 72 TRP A O 1
ATOM 580 N N . LYS A 1 73 ? 0.565 -12.603 -4.971 1.00 61.81 73 LYS A N 1
ATOM 581 C CA . LYS A 1 73 ? -0.443 -13.640 -4.709 1.00 61.81 73 LYS A CA 1
ATOM 582 C C . LYS A 1 73 ? -0.025 -14.504 -3.530 1.00 61.81 73 LYS A C 1
ATOM 584 O O . LYS A 1 73 ? -0.938 -14.888 -2.773 1.00 61.81 73 LYS A O 1
#